Protein AF-A0A661F7X5-F1 (afdb_monome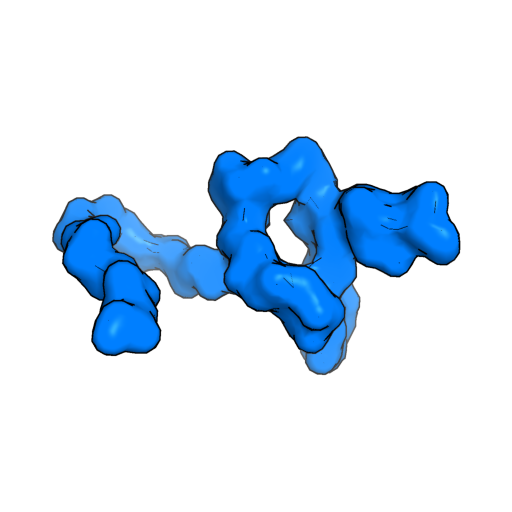r_lite)

Radius of gyration: 11.72 Å; chains: 1; bounding box: 18×33×32 Å

Structure (mmCIF, N/CA/C/O backbone):
data_AF-A0A661F7X5-F1
#
_entry.id   AF-A0A661F7X5-F1
#
loop_
_atom_site.group_PDB
_atom_site.id
_atom_site.type_symbol
_atom_site.label_atom_id
_atom_site.label_alt_id
_atom_site.label_comp_id
_atom_site.label_asym_id
_atom_site.label_entity_id
_atom_site.label_seq_id
_atom_site.pdbx_PDB_ins_code
_atom_site.Cartn_x
_atom_site.Cartn_y
_atom_site.Cartn_z
_atom_site.occupancy
_atom_site.B_iso_or_equiv
_atom_site.auth_seq_id
_atom_site.auth_comp_id
_atom_site.auth_asym_id
_atom_site.auth_atom_id
_atom_site.pdbx_PDB_model_num
ATOM 1 N N . MET A 1 1 ? 2.991 -7.745 24.325 1.00 61.84 1 MET A N 1
ATOM 2 C CA . MET A 1 1 ? 1.891 -7.265 23.473 1.00 61.84 1 MET A CA 1
ATOM 3 C C . MET A 1 1 ? 2.390 -7.197 22.044 1.00 61.84 1 MET A C 1
ATOM 5 O O . MET A 1 1 ? 3.338 -6.474 21.774 1.00 61.84 1 MET A O 1
ATOM 9 N N . SER A 1 2 ? 1.826 -8.037 21.191 1.00 51.00 2 SER A N 1
ATOM 10 C CA . SER A 1 2 ? 1.575 -7.803 19.769 1.00 51.00 2 SER A CA 1
ATOM 11 C C . SER A 1 2 ? 0.605 -8.915 19.401 1.00 51.00 2 SER A C 1
ATOM 13 O O . SER A 1 2 ? 0.994 -10.075 19.259 1.00 51.00 2 SER A O 1
ATOM 15 N N . ASP A 1 3 ? -0.676 -8.565 19.456 1.00 62.50 3 ASP A N 1
ATOM 16 C CA . ASP A 1 3 ? -1.746 -9.123 18.633 1.00 62.50 3 ASP A CA 1
ATOM 17 C C . ASP A 1 3 ? -1.177 -9.453 17.229 1.00 62.50 3 ASP A C 1
ATOM 19 O O . ASP A 1 3 ? -0.272 -8.782 16.749 1.00 62.50 3 ASP A O 1
ATOM 23 N N . ASP A 1 4 ? -1.483 -10.584 16.598 1.00 59.03 4 ASP A N 1
ATOM 24 C CA . ASP A 1 4 ? -2.819 -10.895 16.119 1.00 59.03 4 ASP A CA 1
ATOM 25 C C . ASP A 1 4 ? -3.100 -12.399 16.071 1.00 59.03 4 ASP A C 1
ATOM 27 O O . ASP A 1 4 ? -2.390 -13.227 15.493 1.00 59.03 4 ASP A O 1
ATOM 31 N N . LYS A 1 5 ? -4.225 -12.739 16.685 1.00 66.38 5 LYS A N 1
ATOM 32 C CA . LYS A 1 5 ? -4.871 -14.043 16.664 1.00 66.38 5 LYS A CA 1
ATOM 33 C C . LYS A 1 5 ? -5.836 -14.048 15.470 1.00 66.38 5 LYS A C 1
ATOM 35 O O . LYS A 1 5 ? -6.662 -13.149 15.391 1.00 66.38 5 LYS A O 1
ATOM 40 N N . LYS A 1 6 ? -5.853 -15.150 14.699 1.00 58.62 6 LYS A N 1
ATOM 41 C CA . LYS A 1 6 ? -7.002 -15.695 13.923 1.00 58.62 6 LYS A CA 1
ATOM 42 C C . LYS A 1 6 ? -7.090 -15.358 12.422 1.00 58.62 6 LYS A C 1
ATOM 44 O O . LYS A 1 6 ? -7.297 -14.224 12.024 1.00 58.62 6 LYS A O 1
ATOM 49 N N . GLY A 1 7 ? -7.121 -16.423 11.611 1.00 54.00 7 GLY A N 1
ATOM 50 C CA . GLY A 1 7 ? -7.526 -16.366 10.203 1.00 54.00 7 GLY A CA 1
ATOM 51 C C . GLY A 1 7 ? -7.415 -17.700 9.459 1.00 54.00 7 GLY A C 1
ATOM 52 O O . GLY A 1 7 ? -6.661 -17.809 8.503 1.00 54.00 7 GLY A O 1
ATOM 53 N N . SER A 1 8 ? -8.124 -18.742 9.904 1.00 62.50 8 SER A N 1
ATOM 54 C CA . SER A 1 8 ? -8.351 -19.942 9.085 1.00 62.50 8 SER A CA 1
ATOM 55 C C . SER A 1 8 ? -9.288 -19.619 7.910 1.00 62.50 8 SER A C 1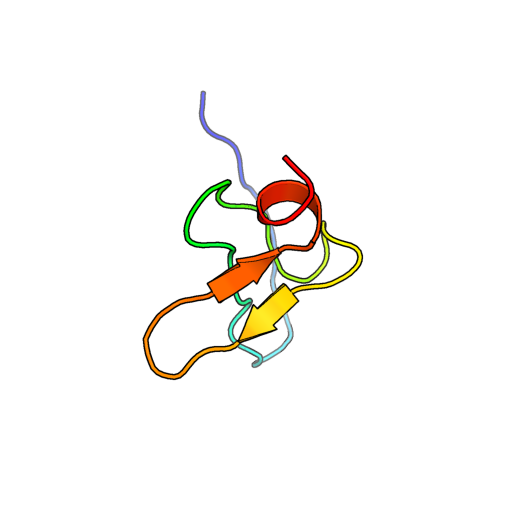
ATOM 57 O O . SER A 1 8 ? -10.287 -18.939 8.128 1.00 62.50 8 SER A O 1
ATOM 59 N N . LYS A 1 9 ? -9.024 -20.239 6.745 1.00 56.16 9 LYS A N 1
ATOM 60 C CA . LYS A 1 9 ? -9.823 -20.303 5.495 1.00 56.16 9 LYS A CA 1
ATOM 61 C C . LYS A 1 9 ? -9.715 -19.111 4.535 1.00 56.16 9 LYS A C 1
ATOM 63 O O . LYS A 1 9 ? -10.380 -18.098 4.704 1.00 56.16 9 LYS A O 1
ATOM 68 N N . GLY A 1 10 ? -8.971 -19.337 3.452 1.00 54.88 10 GLY A N 1
ATOM 69 C CA . GLY A 1 10 ? -8.979 -18.515 2.245 1.00 54.88 10 GLY A CA 1
ATOM 70 C C . GLY A 1 10 ? -7.573 -18.317 1.703 1.00 54.88 10 GLY A C 1
ATOM 71 O O . GLY A 1 10 ? 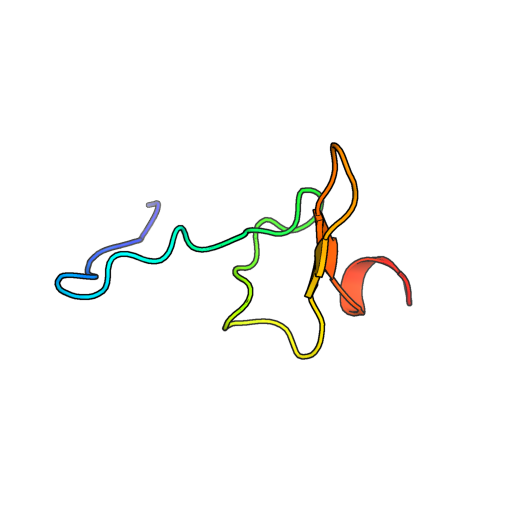-6.885 -17.389 2.109 1.00 54.88 10 GLY A O 1
ATOM 72 N N . ASP A 1 11 ? -7.145 -19.195 0.802 1.00 55.44 11 ASP A N 1
ATOM 73 C CA . ASP A 1 11 ? -5.925 -19.081 0.004 1.00 55.44 11 ASP A CA 1
ATOM 74 C C . ASP A 1 11 ? -5.939 -17.801 -0.853 1.00 55.44 11 ASP A C 1
ATOM 76 O O . ASP A 1 11 ? -6.269 -17.803 -2.035 1.00 55.44 11 ASP A O 1
ATOM 80 N N . GLY A 1 12 ? -5.588 -16.679 -0.238 1.00 61.66 12 GLY A N 1
ATOM 81 C CA . GLY A 1 12 ? -5.358 -15.393 -0.878 1.00 61.66 12 GLY A CA 1
ATOM 82 C C . GLY A 1 12 ? -4.405 -14.625 0.016 1.00 61.66 12 GLY A C 1
ATOM 83 O O . GLY A 1 12 ? -4.793 -14.192 1.096 1.00 61.66 12 GLY A O 1
ATOM 84 N N . LYS A 1 13 ? -3.128 -14.538 -0.376 1.00 71.88 13 LYS A N 1
ATOM 85 C CA . LYS A 1 13 ? -2.097 -13.849 0.412 1.00 71.88 13 LYS A CA 1
ATOM 86 C C . LYS A 1 13 ? -2.594 -12.434 0.703 1.00 71.88 13 LYS A C 1
ATOM 88 O O . LYS A 1 13 ? -2.767 -11.648 -0.223 1.00 71.88 13 LYS A O 1
ATOM 93 N N . LEU A 1 14 ? -2.858 -12.144 1.972 1.00 80.94 14 LEU A N 1
ATOM 94 C CA . LEU A 1 14 ? -3.216 -10.806 2.412 1.00 80.94 14 LEU A CA 1
ATOM 95 C C . LEU A 1 14 ? -2.049 -9.879 2.073 1.00 80.94 14 LEU A C 1
ATOM 97 O O . LEU A 1 14 ? -0.906 -10.167 2.428 1.00 80.94 14 LEU A O 1
ATOM 101 N N . LEU A 1 15 ? -2.332 -8.810 1.334 1.00 88.44 15 LEU A N 1
ATOM 102 C CA . LEU A 1 15 ? -1.347 -7.780 1.035 1.00 88.44 15 LEU A CA 1
ATOM 103 C C . LEU A 1 15 ? -1.365 -6.728 2.142 1.00 88.44 15 LEU A C 1
ATOM 105 O O . LEU A 1 15 ? -2.431 -6.371 2.650 1.00 88.44 15 LEU A O 1
ATOM 109 N N . TYR A 1 16 ? -0.181 -6.233 2.490 1.00 90.62 16 TYR A N 1
ATOM 110 C 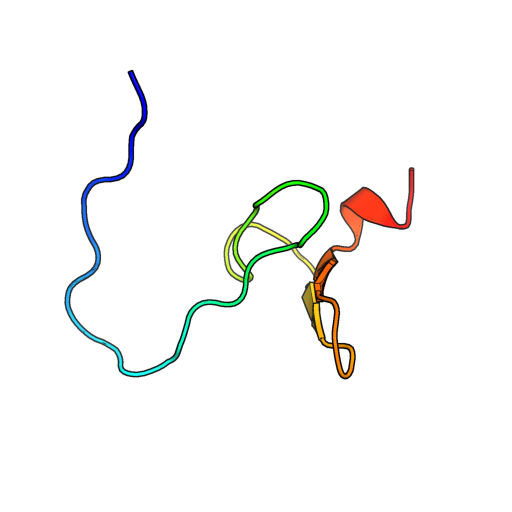CA . TYR A 1 16 ? 0.023 -5.266 3.563 1.00 90.62 16 TYR A CA 1
ATOM 111 C C . TYR A 1 16 ? 0.754 -4.042 3.023 1.00 90.62 16 TYR A C 1
ATOM 113 O O . TYR A 1 16 ? 1.675 -4.178 2.217 1.00 90.62 16 TYR A O 1
ATOM 121 N N . CYS A 1 17 ? 0.363 -2.854 3.475 1.00 92.62 17 CYS A N 1
ATOM 122 C CA . CYS A 1 17 ? 1.049 -1.611 3.152 1.00 92.62 17 CYS A CA 1
ATOM 123 C C . CYS A 1 17 ? 2.464 -1.621 3.741 1.00 92.62 17 CYS A C 1
ATOM 125 O O . CYS A 1 17 ? 2.645 -1.814 4.943 1.00 92.62 17 CYS A O 1
ATOM 127 N N . SER A 1 18 ? 3.469 -1.355 2.910 1.00 91.38 18 SER A N 1
ATOM 128 C CA . SER A 1 18 ? 4.880 -1.329 3.308 1.00 91.38 18 SER A CA 1
ATOM 129 C C . SER A 1 18 ? 5.241 -0.154 4.226 1.00 91.38 18 SER A C 1
ATOM 131 O O . SER A 1 18 ? 6.322 -0.153 4.802 1.00 91.38 18 SER A O 1
ATOM 133 N N . PHE A 1 19 ? 4.354 0.835 4.368 1.00 91.50 19 PHE A N 1
ATOM 134 C CA . PHE A 1 19 ? 4.589 2.038 5.169 1.00 91.50 19 PHE A CA 1
ATOM 135 C C . PHE A 1 19 ? 3.916 1.973 6.545 1.00 91.50 19 PHE A C 1
ATOM 137 O O . PHE A 1 19 ? 4.565 2.223 7.554 1.00 91.50 19 PHE A O 1
ATOM 144 N N . CYS A 1 20 ? 2.626 1.625 6.598 1.00 92.31 20 CYS A N 1
ATOM 145 C CA . CYS A 1 20 ? 1.848 1.598 7.842 1.00 92.31 20 CYS A CA 1
ATOM 146 C C . CYS A 1 20 ? 1.550 0.187 8.373 1.00 92.31 20 CYS A C 1
ATOM 148 O O . CYS A 1 20 ? 1.034 0.060 9.478 1.00 92.31 20 CYS A O 1
ATOM 150 N N . GLY A 1 21 ? 1.829 -0.867 7.598 1.00 87.81 21 GLY A N 1
ATOM 151 C CA . GLY A 1 21 ? 1.575 -2.259 7.988 1.00 87.81 21 GLY A CA 1
ATOM 152 C C . GLY A 1 21 ? 0.116 -2.716 7.883 1.00 87.81 21 GLY A C 1
ATOM 153 O O . GLY A 1 21 ? -0.155 -3.894 8.095 1.00 87.81 21 GLY A O 1
ATOM 154 N N . LYS A 1 22 ? -0.821 -1.829 7.519 1.00 90.38 22 LYS A N 1
ATOM 155 C CA . LYS A 1 22 ? -2.247 -2.168 7.388 1.00 90.38 22 LYS A CA 1
ATOM 156 C C . LYS A 1 22 ? -2.499 -3.147 6.246 1.00 90.38 22 LYS A C 1
ATOM 158 O O . LYS A 1 22 ? -1.897 -3.032 5.173 1.00 90.38 22 LYS A O 1
ATOM 163 N N . SER A 1 23 ? -3.418 -4.081 6.455 1.00 90.00 23 SER A N 1
ATOM 164 C CA . SER A 1 23 ? -3.843 -5.030 5.428 1.00 90.00 23 SER A CA 1
ATOM 165 C C . SER A 1 23 ? -4.772 -4.392 4.391 1.00 90.00 23 SER A C 1
ATOM 167 O O . SER A 1 23 ? -5.443 -3.395 4.653 1.00 90.00 23 SER A O 1
ATOM 169 N N . GLN A 1 24 ? -4.888 -5.022 3.219 1.00 85.69 24 GLN A N 1
ATOM 170 C CA . GLN A 1 24 ? -5.827 -4.625 2.159 1.00 85.69 24 GLN A CA 1
ATOM 171 C C . GLN A 1 24 ? -7.297 -4.534 2.609 1.00 85.69 24 GLN A C 1
ATOM 173 O O . GLN A 1 24 ? -8.104 -3.935 1.909 1.00 85.69 24 GLN A O 1
ATOM 178 N N . HIS A 1 25 ? -7.655 -5.174 3.728 1.00 88.62 25 HIS A N 1
ATOM 179 C CA . HIS A 1 25 ? -9.009 -5.165 4.285 1.00 88.62 25 HIS A CA 1
ATOM 180 C C . HIS A 1 25 ? -9.236 -4.004 5.257 1.00 88.62 25 HIS A C 1
ATOM 182 O O . HIS A 1 25 ? -10.379 -3.630 5.502 1.00 88.62 25 HIS A O 1
ATOM 188 N N . GLU A 1 26 ? -8.165 -3.451 5.823 1.00 89.31 26 GLU A N 1
ATOM 189 C CA . GLU A 1 26 ? -8.225 -2.346 6.782 1.00 89.31 26 GLU A CA 1
ATOM 190 C C . GLU A 1 26 ? -8.210 -0.974 6.106 1.00 89.31 26 GLU A C 1
ATOM 192 O O . GLU A 1 26 ? -8.603 0.016 6.718 1.00 89.31 26 GLU A O 1
ATOM 197 N N . VAL A 1 27 ? -7.757 -0.907 4.853 1.00 90.50 27 VAL A N 1
ATOM 198 C CA . VAL A 1 27 ? -7.642 0.338 4.085 1.00 90.50 27 VAL A CA 1
ATOM 199 C C . VAL A 1 27 ? -8.691 0.407 2.989 1.00 90.50 27 VAL A C 1
ATOM 201 O O . VAL A 1 27 ? -9.153 -0.611 2.471 1.00 90.50 27 VAL A O 1
ATOM 204 N N . ARG A 1 28 ? -9.057 1.626 2.591 1.00 90.50 28 ARG A N 1
ATOM 205 C CA . ARG A 1 28 ? -10.038 1.834 1.524 1.00 90.50 28 ARG A CA 1
ATOM 206 C C . ARG A 1 28 ? -9.439 1.549 0.149 1.00 90.50 28 ARG A C 1
ATOM 208 O O . ARG A 1 28 ? -10.146 1.051 -0.730 1.00 90.50 28 ARG A O 1
ATOM 215 N N . LYS A 1 29 ? -8.159 1.868 -0.053 1.00 90.00 29 LYS A N 1
ATOM 216 C CA . LYS A 1 29 ? -7.400 1.505 -1.252 1.00 90.00 29 LYS A CA 1
ATOM 217 C C . LYS A 1 29 ? -6.020 0.995 -0.856 1.00 90.00 29 LYS A C 1
ATOM 219 O O . LYS A 1 29 ? -5.292 1.659 -0.128 1.00 90.00 29 LYS A O 1
ATOM 224 N N . LEU A 1 30 ? -5.633 -0.151 -1.411 1.00 92.06 30 LEU A N 1
ATOM 225 C CA . LEU A 1 30 ? -4.258 -0.640 -1.385 1.00 92.06 30 LEU A CA 1
ATOM 226 C C . LEU A 1 30 ? -3.745 -0.742 -2.823 1.00 92.06 30 LEU A C 1
ATOM 228 O O . LEU A 1 30 ? -4.315 -1.447 -3.653 1.00 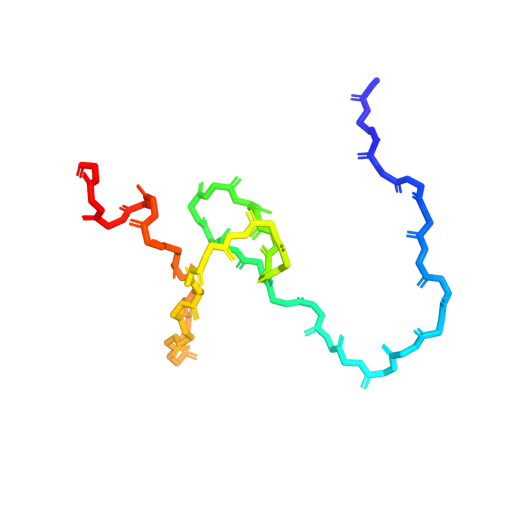92.06 30 LEU A O 1
ATOM 232 N N . ILE A 1 31 ? -2.679 -0.012 -3.117 1.00 91.31 31 ILE A N 1
ATOM 233 C CA . ILE A 1 31 ? -2.042 0.070 -4.426 1.00 91.31 31 ILE A CA 1
ATOM 234 C C . ILE A 1 31 ? -0.904 -0.950 -4.451 1.00 91.31 31 ILE A C 1
ATOM 236 O O . ILE A 1 31 ? 0.040 -0.858 -3.666 1.00 91.31 31 ILE A O 1
ATOM 240 N N . ALA A 1 32 ? -0.999 -1.926 -5.354 1.00 90.69 32 ALA A N 1
ATOM 241 C CA . ALA A 1 32 ? 0.030 -2.934 -5.582 1.00 90.69 32 ALA A CA 1
ATOM 242 C C . ALA A 1 32 ? 0.989 -2.487 -6.692 1.00 90.69 32 ALA A C 1
ATOM 244 O O . ALA A 1 32 ? 0.620 -2.453 -7.866 1.00 90.69 32 ALA A O 1
ATOM 245 N N . GLY A 1 33 ? 2.219 -2.142 -6.320 1.00 88.19 33 GLY A N 1
ATOM 246 C CA . GLY A 1 33 ? 3.328 -1.933 -7.245 1.00 88.19 33 GLY A CA 1
ATOM 247 C C . GLY A 1 33 ? 4.160 -3.210 -7.443 1.00 88.19 33 GLY A C 1
ATOM 248 O O . GLY A 1 33 ? 4.002 -4.173 -6.695 1.00 88.19 33 GLY A O 1
ATOM 249 N N . PRO A 1 34 ? 5.096 -3.225 -8.411 1.00 88.69 34 PRO A N 1
ATOM 250 C CA . PRO A 1 34 ? 5.946 -4.389 -8.692 1.00 88.69 34 PRO A CA 1
ATOM 251 C C . PRO A 1 34 ? 6.774 -4.877 -7.491 1.00 88.69 34 PRO A C 1
ATOM 253 O O . PRO A 1 34 ? 7.045 -6.069 -7.383 1.00 88.69 34 PRO A O 1
ATOM 256 N N . SER A 1 35 ? 7.153 -3.961 -6.590 1.00 88.88 35 SER A N 1
ATOM 257 C CA . SER A 1 35 ? 8.011 -4.250 -5.428 1.00 88.88 35 SER A CA 1
ATOM 258 C C . SER A 1 35 ? 7.556 -3.569 -4.132 1.00 88.88 35 SER A C 1
ATOM 260 O O . SER A 1 35 ? 8.265 -3.631 -3.132 1.00 88.88 35 SER A O 1
ATOM 262 N N . VAL A 1 36 ? 6.419 -2.869 -4.138 1.00 91.25 36 VAL A N 1
ATOM 263 C CA . VAL A 1 36 ? 5.954 -2.075 -2.991 1.00 91.25 36 VAL A CA 1
ATOM 264 C C . VAL A 1 36 ? 4.435 -2.025 -2.958 1.00 91.25 36 VAL A C 1
ATOM 266 O O . VAL A 1 36 ? 3.793 -1.952 -4.005 1.00 91.25 36 VAL A O 1
ATOM 269 N N . PHE A 1 37 ? 3.867 -2.030 -1.758 1.00 93.06 37 PHE A N 1
ATOM 270 C CA . PHE A 1 37 ? 2.434 -1.865 -1.542 1.00 93.06 37 PHE A CA 1
ATOM 271 C C . PHE A 1 37 ? 2.199 -0.607 -0.713 1.00 93.06 37 PHE A C 1
ATOM 273 O O . PHE A 1 37 ? 2.839 -0.420 0.322 1.00 93.06 37 PHE A O 1
ATOM 280 N N . VAL A 1 38 ? 1.287 0.257 -1.149 1.00 92.56 38 VAL A N 1
ATOM 281 C CA . VAL A 1 38 ? 1.006 1.535 -0.477 1.00 92.56 38 VAL A CA 1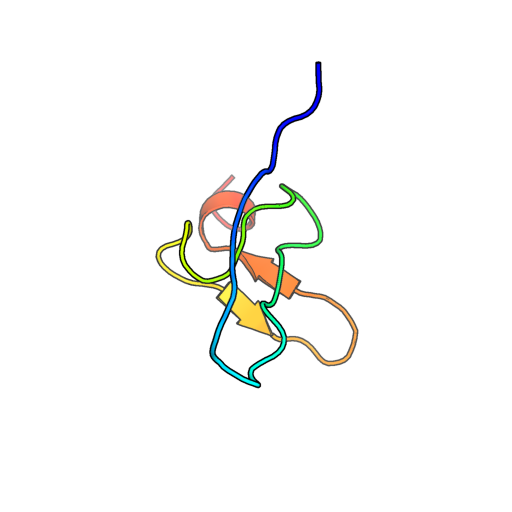
ATOM 282 C C . VAL A 1 38 ? -0.500 1.770 -0.387 1.00 92.56 38 VAL A C 1
ATOM 284 O O . VAL A 1 38 ? -1.217 1.493 -1.343 1.00 92.56 38 VAL A O 1
ATOM 287 N N . CYS A 1 39 ? -1.008 2.225 0.759 1.00 93.44 39 CYS A N 1
ATOM 288 C CA . CYS A 1 39 ? -2.428 2.554 0.925 1.00 93.44 39 CYS A CA 1
ATOM 289 C C . CYS A 1 39 ? -2.724 4.037 0.666 1.00 93.44 39 CYS A C 1
ATOM 291 O O . CYS A 1 39 ? -1.802 4.851 0.660 1.00 93.44 39 CYS A O 1
ATOM 293 N N . ASP A 1 40 ? -4.000 4.389 0.475 1.00 91.00 40 ASP A N 1
ATOM 294 C CA . ASP A 1 40 ? -4.434 5.778 0.257 1.00 91.00 40 ASP A CA 1
ATOM 295 C C . ASP A 1 40 ? -4.015 6.719 1.388 1.00 91.00 40 ASP A C 1
ATOM 297 O O . ASP A 1 40 ? -3.484 7.793 1.123 1.00 91.00 40 ASP A O 1
ATOM 301 N N . GLU A 1 41 ? -4.128 6.267 2.635 1.00 90.44 41 GLU A N 1
ATOM 302 C CA . GLU A 1 41 ? -3.729 7.061 3.799 1.00 90.44 41 GLU A CA 1
ATOM 303 C C . GLU A 1 41 ? -2.241 7.437 3.786 1.00 90.44 41 GLU A C 1
ATOM 305 O O . GLU A 1 41 ? -1.884 8.504 4.263 1.00 90.44 41 GLU A O 1
ATOM 310 N N . CYS A 1 42 ? -1.363 6.586 3.240 1.00 91.12 42 CYS A N 1
ATOM 311 C CA . CYS A 1 42 ? 0.071 6.877 3.157 1.00 91.12 42 CYS A CA 1
ATOM 312 C C . CYS A 1 42 ? 0.444 7.801 1.989 1.00 91.12 42 CYS A C 1
ATOM 314 O O . CYS A 1 42 ? 1.561 8.308 1.975 1.00 91.12 42 CYS A O 1
ATOM 316 N N . VAL A 1 43 ? -0.441 7.980 1.002 1.00 86.44 43 VAL A N 1
ATOM 317 C CA . VAL A 1 43 ? -0.208 8.842 -0.173 1.00 86.44 43 VAL A CA 1
ATOM 318 C C . VAL A 1 43 ? -0.819 10.231 0.017 1.00 86.44 43 VAL A C 1
ATOM 320 O O . VAL A 1 43 ? -0.321 11.193 -0.557 1.00 86.44 43 VAL A O 1
ATOM 323 N N . GLU A 1 44 ? -1.886 10.345 0.808 1.00 75.19 44 GLU A N 1
ATOM 324 C CA . GLU A 1 44 ? -2.567 11.615 1.108 1.00 75.19 44 GLU A CA 1
ATOM 325 C C . GLU A 1 44 ? -2.012 12.341 2.356 1.00 75.19 44 GLU A C 1
ATOM 327 O O . GLU A 1 44 ? -2.619 13.310 2.815 1.00 75.19 44 GLU A O 1
ATOM 332 N N . LEU A 1 45 ? -0.868 11.890 2.891 1.00 60.06 45 LEU A N 1
ATOM 333 C CA . LEU A 1 45 ? -0.136 12.496 4.015 1.00 60.06 45 LEU A CA 1
ATOM 334 C C . LEU A 1 45 ? 0.975 13.450 3.558 1.00 60.06 45 LEU A C 1
ATOM 336 O O . LEU A 1 45 ? 1.704 13.105 2.601 1.00 60.06 45 LEU A O 1
#

Secondary structure (DSSP, 8-state):
--------S------B-TTT--BTTTSS-EEE-SS-EEEHHHH--

Sequence (45 aa):
MSDDKKGSKGDGKLLYCSFCGKSQHEVRKLIAGPSVFVCDECVEL

Foldseek 3Di:
DDDDDDDPDDPDPFDAAPPPRDTCVRAPDWDDDPPGIHGPVRVVD

pLDDT: mean 80.24, std 14.41, range [51.0, 93.44]